Protein AF-A0A7C1A509-F1 (afdb_monomer)

Mean predicted aligned error: 6.2 Å

Foldseek 3Di:
DPDPPDDFLVNLLVVLLVVVLVVQVPDPPPDDDDDDDDQSSLLSLQCVLVVHDDDGDSCPDPDHGAAPPFDWDFDDDNTHTPDGNHPVVPDPVRSPDSYPPPPDD

Secondary structure (DSSP, 8-state):
---TTPPPHHHHHHHHHHHHHHHHHHSPTT--------SHHHHHHHHHHTT---SS-GGGSSSPPPPTT-EEEEETTTTEEEEEEE-TTS-TTTTT-SS------

Solvent-accessible surface area (backbone atoms only — not comparable to full-atom values): 6776 Å² total; per-residue (Å²): 129,89,62,91,90,68,85,50,55,63,54,53,40,50,56,49,52,50,53,51,50,51,52,45,71,76,45,63,90,93,64,89,83,88,83,90,80,60,56,62,57,59,50,41,49,46,33,50,28,68,72,51,78,63,81,67,54,72,79,74,44,105,57,79,82,48,36,65,88,35,45,68,42,69,47,70,82,75,56,36,63,75,45,70,56,44,37,86,88,49,58,77,84,56,62,77,38,69,57,72,67,82,77,79,125

Sequence (105 aa):
VPRPGGETWADVRHRVVDALADIAADSPDNSLVVVSAHGGPPLALASWACGLRPKGNLYQVPLMPPWNASITIIRAPNPHLIAFNDVGHLPLELQHSPHLGFLRS

pLDDT: mean 86.37, std 15.02, range [37.97, 96.94]

Structure (mmCIF, N/CA/C/O backbone):
data_AF-A0A7C1A509-F1
#
_entry.id   AF-A0A7C1A509-F1
#
loop_
_atom_site.group_PDB
_atom_site.id
_atom_site.type_symbol
_atom_site.label_atom_id
_atom_site.label_alt_id
_atom_site.label_comp_id
_atom_site.label_asym_id
_atom_site.label_entity_id
_atom_site.label_seq_id
_atom_site.pdbx_PDB_ins_code
_atom_site.Cartn_x
_atom_site.Cartn_y
_atom_site.Cartn_z
_atom_site.occupancy
_atom_site.B_iso_or_equiv
_atom_site.auth_seq_id
_atom_site.auth_comp_id
_atom_site.auth_asym_id
_atom_site.auth_atom_id
_atom_site.pdbx_PDB_model_num
ATOM 1 N N . VAL A 1 1 ? 16.502 -4.967 -20.776 1.00 47.88 1 VAL A N 1
ATOM 2 C CA . VAL A 1 1 ? 16.455 -6.424 -21.036 1.00 47.88 1 VAL A CA 1
ATOM 3 C C . VAL A 1 1 ? 15.263 -6.986 -20.276 1.00 47.88 1 VAL A C 1
ATOM 5 O O . VAL A 1 1 ? 15.201 -6.721 -19.077 1.00 47.88 1 VAL A O 1
ATOM 8 N N . PRO A 1 2 ? 14.305 -7.672 -20.920 1.00 48.56 2 PRO A N 1
ATOM 9 C CA . PRO A 1 2 ? 13.303 -8.450 -20.196 1.00 48.56 2 PRO A CA 1
ATOM 10 C C . PRO A 1 2 ? 14.050 -9.449 -19.308 1.00 48.56 2 PRO A C 1
ATOM 12 O O . PRO A 1 2 ? 14.902 -10.179 -19.808 1.00 48.56 2 PRO A O 1
ATOM 15 N N . ARG A 1 3 ? 13.818 -9.432 -17.994 1.00 55.66 3 ARG A N 1
ATOM 16 C CA . ARG A 1 3 ? 14.378 -10.445 -17.091 1.00 55.66 3 ARG A CA 1
ATOM 17 C C . ARG A 1 3 ? 13.384 -11.608 -17.067 1.00 55.66 3 ARG A C 1
ATOM 19 O O . ARG A 1 3 ? 12.314 -11.423 -16.485 1.00 55.66 3 ARG A O 1
ATOM 26 N N . PRO A 1 4 ? 13.657 -12.750 -17.724 1.00 58.06 4 PRO A N 1
ATOM 27 C CA . PRO A 1 4 ? 12.756 -13.892 -17.638 1.00 58.06 4 PRO A CA 1
ATOM 28 C C . PRO A 1 4 ? 12.636 -14.310 -16.163 1.00 58.06 4 PRO A C 1
ATOM 30 O O . PRO A 1 4 ? 13.650 -14.540 -15.508 1.00 58.06 4 PRO A O 1
ATOM 33 N N . GLY A 1 5 ? 11.407 -14.323 -15.634 1.00 77.75 5 GLY A N 1
ATOM 34 C CA . GLY A 1 5 ? 11.101 -14.698 -14.245 1.00 77.75 5 GLY A CA 1
ATOM 35 C C . GLY A 1 5 ? 10.819 -13.553 -13.258 1.00 77.75 5 GLY A C 1
ATOM 36 O O . GLY A 1 5 ? 10.635 -13.828 -12.078 1.00 77.75 5 GLY A O 1
ATOM 37 N N . GLY A 1 6 ? 10.788 -12.286 -13.691 1.00 85.75 6 GLY A N 1
ATOM 38 C CA . GLY A 1 6 ? 10.373 -11.164 -12.832 1.00 85.75 6 GLY A CA 1
ATOM 39 C C . GLY A 1 6 ? 8.856 -10.919 -12.821 1.00 85.75 6 GLY A C 1
ATOM 40 O O . GLY A 1 6 ? 8.188 -11.168 -13.819 1.00 85.75 6 GLY A O 1
ATOM 41 N N . GLU A 1 7 ? 8.331 -10.374 -11.720 1.00 89.38 7 GLU A N 1
ATOM 42 C CA . GLU A 1 7 ? 6.963 -9.831 -11.621 1.00 89.38 7 GLU A CA 1
ATOM 43 C C . GLU A 1 7 ? 6.960 -8.360 -12.074 1.00 89.38 7 GLU A C 1
ATOM 45 O O . GLU A 1 7 ? 7.893 -7.607 -11.765 1.00 89.38 7 GLU A O 1
ATOM 50 N N . THR A 1 8 ? 5.942 -7.924 -12.822 1.00 89.81 8 THR A N 1
ATOM 51 C CA . THR A 1 8 ? 5.831 -6.508 -13.199 1.00 89.81 8 THR A CA 1
ATOM 52 C C . THR A 1 8 ? 5.191 -5.690 -12.076 1.00 89.81 8 THR A C 1
ATOM 54 O O . THR A 1 8 ? 4.408 -6.196 -11.279 1.00 89.81 8 THR A O 1
ATOM 57 N N . TRP A 1 9 ? 5.452 -4.379 -12.030 1.00 90.25 9 TRP A N 1
ATOM 58 C CA . TRP A 1 9 ? 4.764 -3.493 -11.079 1.00 90.25 9 TRP A CA 1
ATOM 59 C C . TRP A 1 9 ? 3.247 -3.432 -11.291 1.00 90.25 9 TRP A C 1
ATOM 61 O O . TRP A 1 9 ? 2.512 -3.166 -10.341 1.00 90.25 9 TRP A O 1
ATOM 71 N N . ALA A 1 10 ? 2.779 -3.672 -12.518 1.00 90.50 10 ALA A N 1
ATOM 72 C CA . ALA A 1 10 ? 1.355 -3.773 -12.805 1.00 90.50 10 ALA A CA 1
ATOM 73 C C . ALA A 1 10 ? 0.749 -5.013 -12.130 1.00 90.50 10 ALA A C 1
ATOM 75 O O . ALA A 1 10 ? -0.292 -4.888 -11.486 1.00 90.50 10 ALA A O 1
ATOM 76 N N . ASP A 1 11 ? 1.437 -6.156 -12.202 1.00 92.19 11 ASP A N 1
ATOM 77 C CA . ASP A 1 11 ? 1.006 -7.406 -11.561 1.00 92.19 11 ASP A CA 1
ATOM 78 C C . ASP A 1 11 ? 1.030 -7.284 -10.032 1.00 92.19 11 ASP A C 1
ATOM 80 O O . ASP A 1 11 ? 0.039 -7.609 -9.379 1.00 92.19 11 ASP A O 1
ATOM 84 N N . VAL A 1 12 ? 2.096 -6.700 -9.460 1.00 92.12 12 VAL A N 1
ATOM 85 C CA . VAL A 1 12 ? 2.166 -6.398 -8.017 1.00 92.12 12 VAL A CA 1
ATOM 86 C C . VAL A 1 12 ? 0.983 -5.529 -7.593 1.00 92.12 12 VAL A C 1
ATOM 88 O O . VAL A 1 12 ? 0.326 -5.819 -6.596 1.00 92.12 12 VAL A O 1
ATOM 91 N N . ARG A 1 13 ? 0.696 -4.451 -8.336 1.00 92.94 13 ARG A N 1
ATOM 92 C CA . ARG A 1 13 ? -0.413 -3.543 -8.014 1.00 92.94 13 ARG A CA 1
ATOM 93 C C . ARG A 1 13 ? -1.753 -4.267 -8.048 1.00 92.94 13 ARG A C 1
ATOM 95 O O . ARG A 1 13 ? -2.556 -4.040 -7.152 1.00 92.94 13 ARG A O 1
ATOM 102 N N . HIS A 1 14 ? -1.985 -5.100 -9.058 1.00 93.38 14 HIS A N 1
ATOM 103 C CA . HIS A 1 14 ? -3.211 -5.883 -9.181 1.00 93.38 14 HIS A CA 1
ATOM 104 C C . HIS A 1 14 ? -3.369 -6.816 -7.975 1.00 93.38 14 HIS A C 1
ATOM 106 O O . HIS A 1 14 ? -4.302 -6.655 -7.195 1.00 93.38 14 HIS A O 1
ATOM 112 N N . ARG A 1 15 ? -2.377 -7.680 -7.737 1.00 95.31 15 ARG A N 1
ATOM 113 C CA . ARG A 1 15 ? -2.400 -8.682 -6.665 1.00 95.31 15 ARG A CA 1
ATOM 114 C C . ARG A 1 15 ? -2.569 -8.078 -5.272 1.00 95.31 15 ARG A C 1
ATOM 116 O O . ARG A 1 15 ? -3.234 -8.661 -4.424 1.00 95.31 15 ARG A O 1
ATOM 123 N N . VAL A 1 16 ? -1.942 -6.933 -5.008 1.00 95.12 16 VAL A N 1
ATOM 124 C CA . VAL A 1 16 ? -2.014 -6.288 -3.690 1.00 95.12 16 VAL A CA 1
ATOM 125 C C . VAL A 1 16 ? -3.356 -5.574 -3.481 1.00 95.12 16 VAL A C 1
ATOM 127 O O . VAL A 1 16 ? -3.867 -5.580 -2.364 1.00 95.12 16 VAL A O 1
ATOM 130 N N . VAL A 1 17 ? -3.939 -4.974 -4.526 1.00 93.69 17 VAL A N 1
ATOM 131 C CA . VAL A 1 17 ? -5.280 -4.368 -4.438 1.00 93.69 17 VAL A CA 1
ATOM 132 C C . V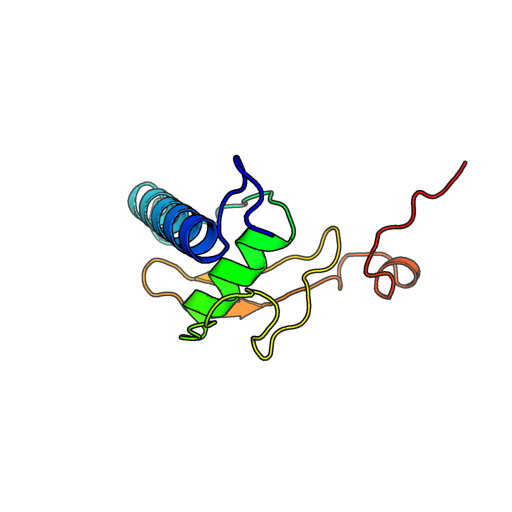AL A 1 17 ? -6.345 -5.441 -4.222 1.00 93.69 17 VAL A C 1
ATOM 134 O O . VAL A 1 17 ? -7.202 -5.252 -3.361 1.00 93.69 17 VAL A O 1
ATOM 137 N N . ASP A 1 18 ? -6.251 -6.571 -4.925 1.00 95.19 18 ASP A N 1
ATOM 138 C CA . ASP A 1 18 ? -7.165 -7.703 -4.737 1.00 95.19 18 ASP A CA 1
ATOM 139 C C . ASP A 1 18 ? -7.064 -8.258 -3.314 1.00 95.19 18 ASP A C 1
ATOM 141 O O . ASP A 1 18 ? -8.068 -8.353 -2.616 1.00 95.19 18 ASP A O 1
ATOM 145 N N . ALA A 1 19 ? -5.842 -8.495 -2.823 1.00 95.19 19 ALA A N 1
ATOM 146 C CA . ALA A 1 19 ? -5.632 -8.958 -1.454 1.00 95.19 19 ALA A CA 1
ATOM 147 C C . ALA A 1 19 ? -6.215 -7.997 -0.400 1.00 95.19 19 ALA A C 1
ATOM 149 O O . ALA A 1 19 ? -6.732 -8.441 0.622 1.00 95.19 19 ALA A O 1
ATOM 150 N N . LEU A 1 20 ? -6.151 -6.678 -0.623 1.00 93.69 20 LEU A N 1
ATOM 151 C CA . LEU A 1 20 ? -6.783 -5.710 0.277 1.00 93.69 20 LEU A CA 1
ATOM 152 C C . LEU A 1 20 ? -8.316 -5.768 0.201 1.00 93.69 20 LEU A C 1
ATOM 154 O O . LEU A 1 20 ? -8.971 -5.595 1.229 1.00 93.69 20 LEU A O 1
ATOM 158 N N . ALA A 1 21 ? -8.885 -5.989 -0.986 1.00 92.62 21 ALA A N 1
ATOM 159 C CA . ALA A 1 21 ? -10.325 -6.156 -1.157 1.00 92.62 21 ALA A CA 1
ATOM 160 C C . ALA A 1 21 ? -10.833 -7.409 -0.427 1.00 92.62 21 ALA A C 1
ATOM 162 O O . ALA A 1 21 ? -11.829 -7.314 0.288 1.00 92.62 21 ALA A O 1
ATOM 163 N N . ASP A 1 22 ? -10.104 -8.523 -0.524 1.00 95.44 22 ASP A N 1
ATOM 164 C CA . ASP A 1 22 ? -10.405 -9.763 0.200 1.00 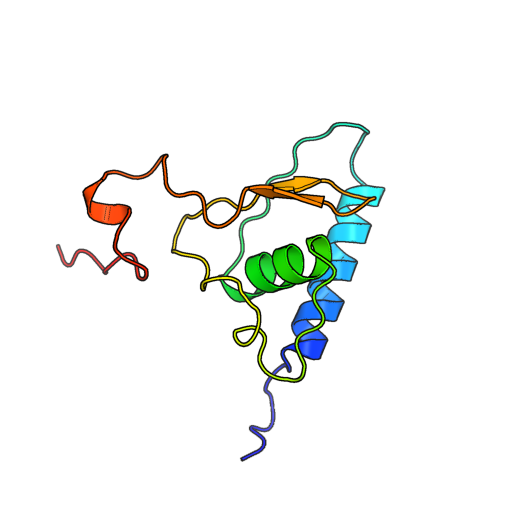95.44 22 ASP A CA 1
ATOM 165 C C . ASP A 1 22 ? -10.340 -9.544 1.720 1.00 95.44 22 ASP A C 1
ATOM 167 O O . ASP A 1 22 ? -11.298 -9.828 2.436 1.00 95.44 22 ASP A O 1
ATOM 171 N N . ILE A 1 23 ? -9.260 -8.924 2.218 1.00 94.56 23 ILE A N 1
ATOM 172 C CA . ILE A 1 23 ? -9.121 -8.577 3.644 1.00 94.56 23 ILE A CA 1
ATOM 173 C C . ILE A 1 23 ? -10.289 -7.706 4.117 1.00 94.56 23 ILE A C 1
ATOM 175 O O . ILE A 1 23 ? -10.810 -7.918 5.211 1.00 94.56 23 ILE A O 1
ATOM 179 N N . ALA A 1 24 ? -10.694 -6.712 3.324 1.00 92.81 24 ALA A N 1
ATOM 180 C CA . ALA A 1 24 ? -11.800 -5.829 3.677 1.00 92.81 24 ALA A CA 1
ATOM 181 C C . ALA A 1 24 ? -13.156 -6.553 3.680 1.00 92.81 24 ALA A C 1
ATOM 183 O O . ALA A 1 24 ? -14.009 -6.199 4.488 1.00 92.81 24 ALA A O 1
ATOM 184 N N . ALA A 1 25 ? -13.352 -7.542 2.804 1.00 93.62 25 ALA A N 1
ATOM 185 C CA . ALA A 1 25 ? -14.572 -8.345 2.749 1.00 93.62 25 ALA A CA 1
ATOM 186 C C . ALA A 1 25 ? -14.681 -9.335 3.923 1.00 93.62 25 ALA A C 1
ATOM 188 O O . ALA A 1 25 ? -15.778 -9.547 4.438 1.00 93.62 25 ALA A O 1
ATOM 189 N N . ASP A 1 26 ? -13.553 -9.893 4.367 1.00 95.88 26 ASP A N 1
ATOM 190 C CA . ASP A 1 26 ? -13.502 -10.882 5.453 1.00 95.88 26 ASP A CA 1
ATOM 191 C C . ASP A 1 26 ? -13.447 -10.251 6.857 1.00 95.88 26 ASP A C 1
ATOM 193 O O . ASP A 1 26 ? -13.641 -10.931 7.869 1.00 95.88 26 ASP A O 1
ATOM 197 N N . SER A 1 27 ? -13.167 -8.949 6.945 1.00 95.12 27 SER A N 1
ATOM 198 C CA . SER A 1 27 ? -13.034 -8.239 8.219 1.00 95.12 27 SER A CA 1
ATOM 199 C C . SER A 1 27 ? -14.375 -7.682 8.710 1.00 95.12 27 SER A C 1
ATOM 201 O O . SER A 1 27 ? -15.100 -7.069 7.929 1.00 95.12 27 SER A O 1
ATOM 203 N N . PRO A 1 28 ? -14.694 -7.782 10.017 1.00 94.38 28 PRO A N 1
ATOM 204 C CA . PRO A 1 28 ? -15.843 -7.085 10.590 1.00 94.38 28 PRO A CA 1
ATOM 205 C C . PRO A 1 28 ? -15.761 -5.565 10.394 1.00 94.38 28 PRO A C 1
ATOM 207 O O . PRO A 1 28 ? -14.667 -4.988 10.388 1.00 94.38 28 PRO A O 1
ATOM 210 N N . ASP A 1 29 ? -16.914 -4.902 10.332 1.00 90.75 29 ASP A N 1
ATOM 211 C CA . ASP A 1 29 ? -16.994 -3.444 10.225 1.00 90.75 29 ASP A CA 1
ATOM 212 C C . ASP A 1 29 ? -16.151 -2.733 11.298 1.00 90.75 29 ASP A C 1
ATOM 214 O O . ASP A 1 29 ? -16.184 -3.075 12.480 1.00 90.75 29 ASP A O 1
ATOM 218 N N . ASN A 1 30 ? -15.424 -1.690 10.885 1.00 88.31 30 ASN A N 1
ATOM 219 C CA . ASN A 1 30 ? -14.532 -0.885 11.735 1.00 88.31 30 ASN A CA 1
ATOM 220 C C . ASN A 1 30 ? -13.361 -1.650 12.380 1.00 88.31 30 ASN A C 1
ATOM 222 O O . ASN A 1 30 ? -12.761 -1.160 13.340 1.00 88.31 30 ASN A O 1
ATOM 226 N N . SER A 1 31 ? -12.996 -2.816 11.846 1.00 94.75 31 SER A N 1
ATOM 227 C CA . SER A 1 31 ? -11.805 -3.538 12.295 1.00 94.75 31 SER A CA 1
ATOM 228 C C . SER A 1 31 ? -10.513 -2.806 11.931 1.00 94.75 31 SER A C 1
ATOM 230 O O . SER A 1 31 ? -10.383 -2.213 10.859 1.00 94.75 31 SER A O 1
ATOM 232 N N . LEU A 1 32 ? -9.521 -2.904 12.818 1.00 95.94 32 LEU A N 1
ATOM 233 C CA . LEU A 1 32 ? -8.141 -2.526 12.536 1.00 95.94 32 LEU A CA 1
ATOM 234 C C . LEU A 1 32 ? -7.361 -3.775 12.119 1.00 95.94 32 LEU A C 1
ATOM 236 O O . LEU A 1 32 ? -7.149 -4.672 12.934 1.00 95.94 32 LEU A O 1
ATOM 240 N N . VAL A 1 33 ? -6.906 -3.813 10.867 1.00 96.19 33 VAL A N 1
ATOM 241 C CA . VAL A 1 33 ? -6.073 -4.901 10.338 1.00 96.19 33 VAL A CA 1
ATOM 242 C C . VAL A 1 33 ? -4.650 -4.399 10.139 1.00 96.19 33 VAL A C 1
ATOM 244 O O . VAL A 1 33 ? -4.428 -3.359 9.518 1.00 96.19 33 VAL A O 1
ATOM 247 N N . VAL A 1 34 ? -3.677 -5.147 10.657 1.00 96.31 34 VAL A N 1
ATOM 248 C CA . VAL A 1 34 ? -2.251 -4.851 10.490 1.00 96.31 34 VAL A CA 1
ATOM 249 C C . VAL A 1 34 ? -1.662 -5.808 9.464 1.00 96.31 34 VAL A C 1
ATOM 251 O O . VAL A 1 34 ? -1.719 -7.023 9.635 1.00 96.31 34 VAL A O 1
ATOM 254 N N . VAL A 1 35 ? -1.058 -5.251 8.414 1.00 95.31 35 VAL A N 1
ATOM 255 C CA . VAL A 1 35 ? -0.360 -6.009 7.371 1.00 95.31 35 VAL A CA 1
ATOM 256 C C . VAL A 1 35 ? 1.114 -5.622 7.390 1.00 95.31 35 VAL A C 1
ATOM 258 O O . VAL A 1 35 ? 1.456 -4.453 7.223 1.00 95.31 35 VAL A O 1
ATOM 261 N N . SER A 1 36 ? 1.991 -6.608 7.572 1.00 95.69 36 SER A N 1
ATOM 262 C CA . SER A 1 36 ? 3.437 -6.429 7.422 1.00 95.69 36 SER A CA 1
ATOM 263 C C . SER A 1 36 ? 3.849 -6.775 5.993 1.00 95.69 36 SER A C 1
ATOM 265 O O . SER A 1 36 ? 3.511 -7.845 5.488 1.00 95.69 36 SER A O 1
ATOM 267 N N . ALA A 1 37 ? 4.551 -5.860 5.323 1.00 93.81 37 ALA A N 1
ATOM 268 C CA . ALA A 1 37 ? 4.914 -5.983 3.915 1.00 93.81 37 ALA A CA 1
ATOM 269 C C . ALA A 1 37 ? 6.277 -5.333 3.610 1.00 93.81 37 ALA A C 1
ATOM 271 O O . ALA A 1 37 ? 6.920 -4.736 4.469 1.00 93.81 37 ALA A O 1
ATOM 272 N N . HIS A 1 38 ? 6.716 -5.445 2.356 1.00 92.06 38 HIS A N 1
ATOM 273 C CA . HIS A 1 38 ? 7.901 -4.755 1.827 1.00 92.06 38 HIS A CA 1
ATOM 274 C C . HIS A 1 38 ? 7.535 -3.393 1.227 1.00 92.06 38 HIS A C 1
ATOM 276 O O . HIS A 1 38 ? 6.363 -3.096 1.092 1.00 92.06 38 HIS A O 1
ATOM 282 N N . GLY A 1 39 ? 8.500 -2.574 0.793 1.00 89.25 39 GLY A N 1
ATOM 283 C CA . GLY A 1 39 ? 8.213 -1.213 0.300 1.00 89.25 39 GLY A CA 1
ATOM 284 C C . GLY A 1 39 ? 7.320 -1.115 -0.952 1.00 89.25 39 GLY A C 1
ATOM 285 O O . GLY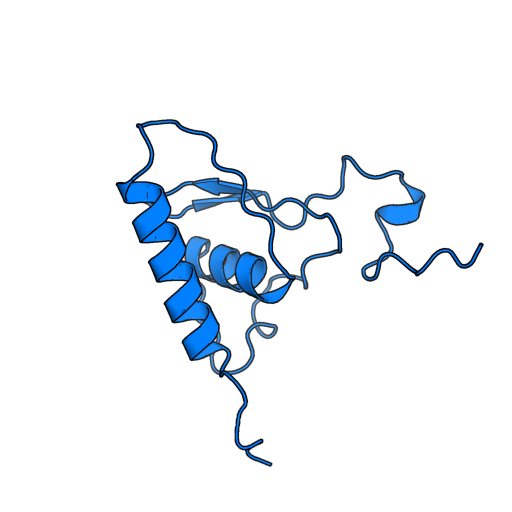 A 1 39 ? 6.695 -0.084 -1.175 1.00 89.25 39 GLY A O 1
ATOM 286 N N . GLY A 1 40 ? 7.223 -2.170 -1.769 1.00 92.19 40 GLY A N 1
ATOM 287 C CA . GLY A 1 40 ? 6.383 -2.180 -2.976 1.00 92.19 40 GLY A CA 1
ATOM 288 C C . GLY A 1 40 ? 4.875 -2.137 -2.677 1.00 92.19 40 GLY A C 1
ATOM 289 O O . GLY A 1 40 ? 4.206 -1.201 -3.114 1.00 92.19 40 GLY A O 1
ATOM 290 N N . PRO A 1 41 ? 4.324 -3.114 -1.929 1.00 94.81 41 PRO A N 1
ATOM 291 C CA . PRO A 1 41 ? 2.891 -3.169 -1.631 1.00 94.81 41 PRO A CA 1
ATOM 292 C C . PRO A 1 41 ? 2.283 -1.896 -0.999 1.00 94.81 41 PRO A C 1
ATOM 294 O O . PRO A 1 41 ? 1.294 -1.409 -1.546 1.00 94.81 41 PRO A O 1
ATOM 297 N N . PRO A 1 42 ? 2.852 -1.272 0.054 1.00 94.62 42 PRO A N 1
ATOM 298 C CA . PRO A 1 42 ? 2.329 -0.033 0.629 1.00 94.62 42 PRO A CA 1
ATOM 299 C C . PRO A 1 42 ? 2.335 1.128 -0.366 1.00 94.62 42 PRO A C 1
ATOM 301 O O . PRO A 1 42 ? 1.376 1.892 -0.410 1.00 94.62 42 PRO A O 1
ATOM 304 N N . LEU A 1 43 ? 3.365 1.242 -1.214 1.00 94.81 43 LEU A N 1
ATOM 305 C CA . LEU A 1 43 ? 3.406 2.264 -2.262 1.00 94.81 43 LEU A CA 1
ATOM 306 C C . LEU A 1 43 ? 2.329 2.027 -3.332 1.00 94.81 43 LEU A C 1
ATOM 308 O O . LEU A 1 43 ? 1.704 2.980 -3.804 1.00 94.81 43 LEU A O 1
ATOM 312 N N . ALA A 1 44 ? 2.084 0.766 -3.701 1.00 94.69 44 ALA A N 1
ATOM 313 C CA . ALA A 1 44 ? 1.041 0.394 -4.654 1.00 94.69 44 ALA A CA 1
ATOM 314 C C . ALA A 1 44 ? -0.357 0.710 -4.110 1.00 94.69 44 ALA A C 1
ATOM 316 O O . ALA A 1 44 ? -1.165 1.319 -4.818 1.00 94.69 44 ALA A O 1
ATOM 317 N N . LEU A 1 45 ? -0.611 0.364 -2.847 1.00 95.12 45 LEU A N 1
ATOM 318 C CA . LEU A 1 45 ? -1.874 0.642 -2.170 1.00 95.12 45 LEU A CA 1
ATOM 319 C C . LEU A 1 45 ? -2.089 2.135 -1.937 1.00 95.12 45 LEU A C 1
ATOM 321 O O . LEU A 1 45 ? -3.175 2.629 -2.217 1.00 95.12 45 LEU A O 1
ATOM 325 N N . ALA A 1 46 ? -1.066 2.873 -1.501 1.00 95.62 46 ALA A N 1
ATOM 326 C CA . ALA A 1 46 ? -1.159 4.322 -1.336 1.00 95.62 46 ALA A CA 1
ATOM 327 C C . ALA A 1 46 ? -1.428 5.020 -2.677 1.00 95.62 46 ALA A C 1
ATOM 329 O O . ALA A 1 46 ? -2.294 5.888 -2.764 1.00 95.62 46 ALA A O 1
ATOM 330 N N . SER A 1 47 ? -0.756 4.587 -3.750 1.00 94.44 47 SER A N 1
ATOM 331 C CA . SER A 1 47 ? -1.025 5.087 -5.103 1.00 94.44 47 SER A CA 1
ATOM 332 C C . SER A 1 47 ? -2.471 4.826 -5.520 1.00 94.44 47 SER A C 1
ATOM 334 O O . SER A 1 47 ? -3.137 5.726 -6.025 1.00 94.44 47 SER A O 1
ATOM 336 N N . TRP A 1 48 ? -2.970 3.609 -5.295 1.00 93.38 48 TRP A N 1
ATOM 337 C CA . TRP A 1 48 ? -4.352 3.242 -5.597 1.00 93.38 48 TRP A CA 1
ATOM 338 C C . TRP A 1 48 ? -5.366 4.045 -4.770 1.00 93.38 48 TRP A C 1
ATOM 340 O O . TRP A 1 48 ? -6.301 4.593 -5.352 1.00 93.38 48 TRP A O 1
ATOM 350 N N . ALA A 1 49 ? -5.136 4.201 -3.465 1.00 95.00 49 ALA A N 1
ATOM 351 C CA . ALA A 1 49 ? -5.992 4.970 -2.563 1.00 95.00 49 ALA A CA 1
ATOM 352 C C . ALA A 1 49 ? -6.018 6.474 -2.882 1.00 95.00 49 ALA A C 1
ATOM 354 O O . ALA A 1 49 ? -7.015 7.139 -2.621 1.00 95.00 49 ALA A O 1
ATOM 355 N N . CYS A 1 50 ? -4.963 7.009 -3.501 1.00 94.25 50 CYS A N 1
ATOM 356 C CA . CYS A 1 50 ? -4.930 8.376 -4.032 1.00 94.25 50 CYS A CA 1
ATOM 357 C C . CYS A 1 50 ? -5.477 8.502 -5.468 1.00 94.25 50 CYS A C 1
ATOM 359 O O . CYS A 1 50 ? -5.379 9.571 -6.069 1.00 94.25 50 CYS A O 1
ATOM 361 N N . GLY A 1 51 ? -5.989 7.424 -6.072 1.00 92.25 51 GLY A N 1
ATOM 362 C CA . GLY A 1 51 ? -6.459 7.428 -7.462 1.00 92.25 51 GLY A CA 1
ATOM 363 C C . GLY A 1 51 ? -5.344 7.539 -8.513 1.00 92.25 51 GLY A C 1
ATOM 364 O O . GLY A 1 51 ? -5.619 7.775 -9.692 1.00 92.25 51 GLY A O 1
ATOM 365 N N . LEU A 1 52 ? -4.083 7.343 -8.121 1.00 92.19 52 LEU A N 1
ATOM 366 C CA . LEU A 1 52 ? -2.923 7.419 -9.005 1.00 92.19 52 LEU A CA 1
ATOM 367 C C . LEU A 1 52 ? -2.793 6.144 -9.850 1.00 92.19 52 LEU A C 1
ATOM 369 O O . LEU A 1 52 ? -3.063 5.018 -9.416 1.00 92.19 52 LEU A O 1
ATOM 373 N N . ARG A 1 53 ? -2.354 6.326 -11.099 1.00 86.06 53 ARG A N 1
ATOM 374 C CA . ARG A 1 53 ? -2.187 5.251 -12.087 1.00 86.06 53 ARG A CA 1
ATOM 375 C C . ARG A 1 53 ? -0.783 5.310 -12.699 1.00 86.06 53 ARG A C 1
ATOM 377 O O . ARG A 1 53 ? -0.641 5.819 -13.813 1.00 86.06 53 ARG A O 1
ATOM 384 N N . PRO A 1 54 ? 0.257 4.846 -11.978 1.00 84.31 54 PRO A N 1
ATOM 385 C CA . PRO A 1 54 ? 1.611 4.804 -12.521 1.00 84.31 54 PRO A CA 1
ATOM 386 C C . PRO A 1 54 ? 1.648 4.012 -13.828 1.00 84.31 54 PRO A C 1
ATOM 388 O O . PRO A 1 54 ? 1.080 2.923 -13.924 1.00 84.31 54 PRO A O 1
ATOM 391 N N . LYS A 1 55 ? 2.330 4.556 -14.838 1.00 82.38 55 LYS A N 1
ATOM 392 C CA . LYS A 1 55 ? 2.591 3.866 -16.105 1.00 82.38 55 LYS A CA 1
ATOM 393 C C . LYS A 1 55 ? 3.990 3.261 -16.032 1.00 82.38 55 LYS A C 1
ATOM 395 O O . LYS A 1 55 ? 4.976 3.979 -16.132 1.00 82.38 55 LYS A O 1
ATOM 400 N N . GLY A 1 56 ? 4.079 1.947 -15.844 1.00 84.38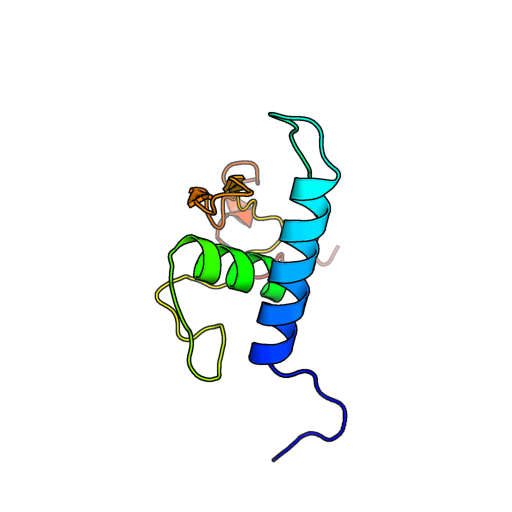 56 GLY A N 1
ATOM 401 C CA . GLY A 1 56 ? 5.361 1.254 -15.730 1.00 84.38 56 GLY A CA 1
ATOM 402 C C . GLY A 1 56 ? 5.889 1.233 -14.297 1.00 84.38 56 GLY A C 1
ATOM 403 O O . GLY A 1 56 ? 5.459 0.399 -13.507 1.00 84.38 56 GLY A O 1
ATOM 404 N N . ASN A 1 57 ? 6.855 2.091 -13.965 1.00 86.00 57 ASN A N 1
ATOM 405 C CA . ASN A 1 57 ? 7.534 2.026 -12.671 1.00 86.00 57 ASN A CA 1
ATOM 406 C C . ASN A 1 57 ? 6.656 2.599 -11.543 1.00 86.00 57 ASN A C 1
ATOM 408 O O . ASN A 1 57 ? 6.240 3.755 -11.602 1.00 86.00 57 ASN A O 1
ATOM 412 N N . LEU A 1 58 ? 6.425 1.809 -10.489 1.00 86.06 58 LEU A N 1
ATOM 413 C CA . LEU A 1 58 ? 5.628 2.214 -9.330 1.00 86.06 58 LEU A CA 1
ATOM 414 C C . LEU A 1 58 ? 6.198 3.451 -8.611 1.00 86.06 58 LEU A C 1
ATOM 416 O O . LEU A 1 58 ? 5.439 4.220 -8.037 1.00 86.06 58 LEU A O 1
ATOM 420 N N . TYR A 1 59 ? 7.507 3.696 -8.705 1.00 85.50 59 TYR A N 1
ATOM 421 C CA . TYR A 1 59 ? 8.178 4.845 -8.082 1.00 85.50 59 TYR A CA 1
ATOM 422 C C . TYR A 1 59 ? 8.085 6.157 -8.884 1.00 85.50 59 TYR A C 1
ATOM 424 O O . TYR A 1 59 ? 8.711 7.144 -8.514 1.00 85.50 59 TYR A O 1
ATOM 432 N N . GLN A 1 60 ? 7.337 6.189 -9.992 1.00 86.94 60 GLN A N 1
ATOM 433 C CA . GLN A 1 60 ? 7.144 7.399 -10.812 1.00 86.94 60 GLN A CA 1
ATOM 434 C C . GLN A 1 60 ? 5.881 8.198 -10.441 1.00 86.94 60 GLN A C 1
ATOM 436 O O . GLN A 1 60 ? 5.440 9.060 -11.199 1.00 86.94 60 GLN A O 1
ATOM 441 N N . VAL A 1 61 ? 5.277 7.908 -9.290 1.00 86.19 61 VAL A N 1
ATOM 442 C CA . VAL A 1 61 ? 4.162 8.677 -8.717 1.00 86.19 61 VAL A CA 1
ATOM 443 C C . VAL A 1 61 ? 4.680 9.807 -7.813 1.00 86.19 61 VAL A C 1
ATOM 445 O O . VAL A 1 61 ? 5.812 9.723 -7.340 1.00 86.19 61 VAL A O 1
ATOM 448 N N . PRO A 1 62 ? 3.872 10.840 -7.503 1.00 90.19 62 PRO A N 1
ATOM 449 C CA . PRO A 1 62 ? 4.217 11.881 -6.526 1.00 90.19 62 PRO A CA 1
ATOM 450 C C . PRO A 1 62 ? 4.166 11.382 -5.063 1.00 90.19 62 PRO A C 1
ATOM 452 O O . PRO A 1 62 ? 3.635 12.059 -4.189 1.00 90.19 62 PRO A O 1
ATOM 455 N N . LEU A 1 63 ? 4.697 10.188 -4.789 1.00 89.62 63 LEU A N 1
ATOM 456 C CA . LEU A 1 63 ? 4.862 9.618 -3.452 1.00 89.62 63 LEU A CA 1
ATOM 457 C C . LEU A 1 63 ? 6.320 9.192 -3.281 1.00 89.62 63 LEU A C 1
ATOM 459 O O . LEU A 1 63 ? 6.917 8.606 -4.184 1.00 89.62 63 LEU A O 1
ATOM 463 N N . MET A 1 64 ? 6.893 9.473 -2.113 1.00 88.75 64 MET A N 1
ATOM 464 C CA . MET A 1 64 ? 8.236 9.001 -1.781 1.00 88.75 64 MET A CA 1
ATOM 465 C C . MET A 1 64 ? 8.264 7.477 -1.582 1.00 88.75 64 MET A C 1
ATOM 467 O O . MET A 1 64 ? 7.250 6.895 -1.195 1.00 88.75 64 MET A O 1
ATOM 471 N N . PRO A 1 65 ? 9.410 6.812 -1.808 1.00 89.12 65 PRO A N 1
ATOM 472 C CA . PRO A 1 65 ? 9.574 5.416 -1.421 1.00 89.12 65 PRO A CA 1
ATOM 473 C C . PRO A 1 65 ? 9.281 5.223 0.078 1.00 89.12 65 PRO A C 1
ATOM 475 O O . PRO A 1 65 ? 9.799 6.006 0.878 1.00 89.12 65 PRO A O 1
ATOM 478 N N . PRO A 1 66 ? 8.509 4.191 0.473 1.00 91.19 66 PRO A N 1
ATOM 479 C CA . PRO A 1 66 ? 8.304 3.883 1.883 1.00 91.19 66 PRO A CA 1
ATOM 480 C C . PRO A 1 66 ? 9.628 3.567 2.581 1.00 91.19 66 PRO A C 1
ATOM 482 O O . PRO A 1 66 ? 10.456 2.817 2.059 1.00 91.19 66 PRO A O 1
ATOM 485 N N . TRP A 1 67 ? 9.813 4.137 3.763 1.00 91.56 67 TRP A N 1
ATOM 486 C CA . TRP A 1 67 ? 10.936 3.893 4.652 1.00 91.56 67 TRP A CA 1
ATOM 487 C C . TRP A 1 67 ? 10.734 2.596 5.424 1.00 91.56 67 TRP A C 1
ATOM 489 O O . TRP A 1 67 ? 9.608 2.119 5.617 1.00 91.56 67 TRP A O 1
ATOM 499 N N . ASN A 1 68 ? 11.841 2.014 5.877 1.00 90.75 68 ASN A N 1
ATOM 500 C CA . ASN A 1 68 ? 11.778 0.809 6.689 1.00 90.75 68 ASN A CA 1
ATOM 501 C C . ASN A 1 68 ? 11.040 1.087 8.003 1.00 90.75 68 ASN A C 1
ATOM 503 O O . ASN A 1 68 ? 11.237 2.128 8.623 1.00 90.75 68 ASN A O 1
ATOM 507 N N . ALA A 1 69 ? 10.208 0.128 8.412 1.00 93.06 69 ALA A N 1
ATOM 508 C CA . ALA A 1 69 ? 9.330 0.231 9.576 1.00 93.06 69 ALA A CA 1
ATOM 509 C C . ALA A 1 69 ? 8.361 1.428 9.551 1.00 93.06 69 ALA A C 1
ATOM 511 O O . ALA A 1 69 ? 7.776 1.752 10.574 1.00 93.06 69 ALA A O 1
ATOM 512 N N . SER A 1 70 ? 8.147 2.069 8.399 1.00 95.12 70 SER A N 1
ATOM 513 C CA . SER A 1 70 ? 7.115 3.096 8.275 1.00 95.12 70 SER A CA 1
ATOM 514 C C . SER A 1 70 ? 5.709 2.498 8.286 1.00 95.12 70 SER A C 1
ATOM 516 O O . SER A 1 70 ? 5.481 1.364 7.855 1.00 95.12 70 SER A O 1
ATOM 518 N N . ILE A 1 71 ? 4.748 3.290 8.755 1.00 96.81 71 ILE A N 1
ATOM 519 C CA . ILE A 1 71 ? 3.335 2.932 8.808 1.00 96.81 71 ILE A CA 1
ATOM 520 C C . ILE A 1 71 ? 2.593 3.684 7.700 1.00 96.81 71 ILE A C 1
ATOM 522 O O . ILE A 1 71 ? 2.752 4.887 7.503 1.00 96.81 71 ILE A O 1
ATOM 526 N N . THR A 1 72 ? 1.763 2.960 6.955 1.00 96.88 72 THR A N 1
ATOM 527 C CA . THR A 1 72 ? 0.820 3.528 5.986 1.00 96.88 72 THR A CA 1
ATOM 528 C C . THR A 1 72 ? -0.580 3.096 6.388 1.00 96.88 72 THR A C 1
ATOM 530 O O . THR A 1 72 ? -0.818 1.911 6.609 1.00 96.88 72 THR A O 1
ATOM 533 N N . ILE A 1 73 ? -1.500 4.053 6.496 1.00 96.94 73 ILE A N 1
ATOM 534 C CA . ILE A 1 73 ? -2.875 3.820 6.942 1.00 96.94 73 ILE A CA 1
ATOM 535 C C . ILE A 1 73 ? -3.812 4.102 5.775 1.00 96.94 73 ILE A C 1
ATOM 537 O O . ILE A 1 73 ? -3.842 5.213 5.241 1.00 96.94 73 ILE A O 1
ATOM 541 N N . ILE A 1 74 ? -4.594 3.094 5.398 1.00 95.62 74 ILE A N 1
ATOM 542 C CA . ILE A 1 74 ? -5.582 3.164 4.323 1.00 95.62 74 ILE A CA 1
ATOM 543 C C . ILE A 1 74 ? -6.919 2.699 4.884 1.00 95.62 74 ILE A C 1
ATOM 545 O O . ILE A 1 74 ? -6.998 1.659 5.535 1.00 95.62 74 ILE A O 1
ATOM 549 N N . ARG A 1 75 ? -7.976 3.468 4.626 1.00 94.62 75 ARG A N 1
ATOM 550 C CA . ARG A 1 75 ? -9.352 3.017 4.857 1.00 94.62 75 ARG A CA 1
ATOM 551 C C . ARG A 1 75 ? -9.803 2.182 3.661 1.00 94.62 75 ARG A C 1
ATOM 553 O O . ARG A 1 75 ? -9.563 2.594 2.536 1.00 94.62 75 ARG A O 1
ATOM 560 N N . ALA A 1 76 ? -10.472 1.062 3.909 1.00 89.56 76 ALA A N 1
ATOM 561 C CA . ALA A 1 76 ? -11.105 0.186 2.919 1.00 89.56 76 ALA A CA 1
ATOM 562 C C . ALA A 1 76 ? -12.537 -0.160 3.404 1.00 89.56 76 ALA A C 1
ATOM 564 O O . ALA A 1 76 ? -12.801 0.013 4.597 1.00 89.56 76 ALA A O 1
ATOM 565 N N . PRO A 1 77 ? -13.483 -0.579 2.532 1.00 84.31 77 PRO A N 1
ATOM 566 C CA . PRO A 1 77 ? -13.325 -0.888 1.105 1.00 84.31 77 PRO A CA 1
ATOM 567 C C . PRO A 1 77 ? -13.351 0.329 0.168 1.00 84.31 77 PRO A C 1
ATOM 569 O O . PRO A 1 77 ? -12.867 0.216 -0.950 1.00 84.31 77 PRO A O 1
ATOM 572 N N . ASN A 1 78 ? -13.865 1.492 0.591 1.00 87.62 78 ASN A N 1
ATOM 573 C CA . ASN A 1 78 ? -13.725 2.733 -0.183 1.00 87.62 78 ASN A CA 1
ATOM 574 C C . ASN A 1 78 ? -12.336 3.336 0.084 1.00 87.62 78 ASN A C 1
ATOM 576 O O . ASN A 1 78 ? -12.125 3.867 1.182 1.00 87.62 78 ASN A O 1
ATOM 580 N N . PRO A 1 79 ? -11.386 3.223 -0.858 1.00 88.50 79 PRO A N 1
ATOM 581 C CA . PRO A 1 79 ? -9.996 3.441 -0.543 1.00 88.50 79 PRO A CA 1
ATOM 582 C C . PRO A 1 79 ? -9.669 4.904 -0.344 1.00 88.50 79 PRO A C 1
ATOM 584 O O . PRO A 1 79 ? -9.874 5.733 -1.227 1.00 88.50 79 PRO A O 1
ATOM 587 N N . HIS A 1 80 ? -9.128 5.208 0.827 1.00 93.50 80 HIS A N 1
ATOM 588 C CA . HIS A 1 80 ? -8.688 6.550 1.165 1.00 93.50 80 HIS A CA 1
ATOM 589 C C . HIS A 1 80 ? -7.391 6.483 1.963 1.00 93.50 80 HIS A C 1
ATOM 591 O O . HIS A 1 80 ? -7.313 5.788 2.980 1.00 93.50 80 HIS A O 1
ATOM 597 N N . LEU A 1 81 ? -6.377 7.219 1.510 1.00 96.06 81 LEU A N 1
ATOM 598 C CA . LEU A 1 81 ? -5.102 7.328 2.208 1.0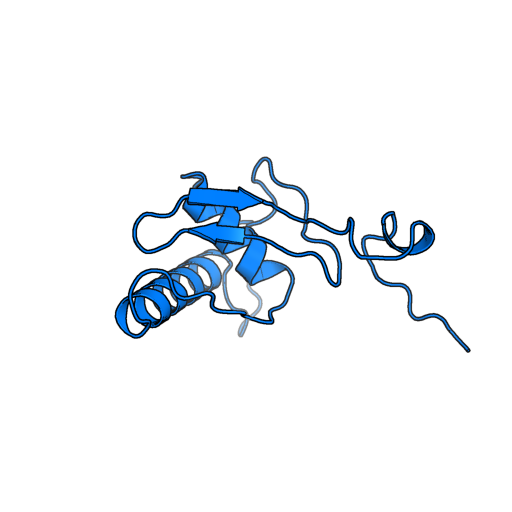0 96.06 81 LEU A CA 1
ATOM 599 C C . LEU A 1 81 ? -5.264 8.248 3.424 1.00 96.06 8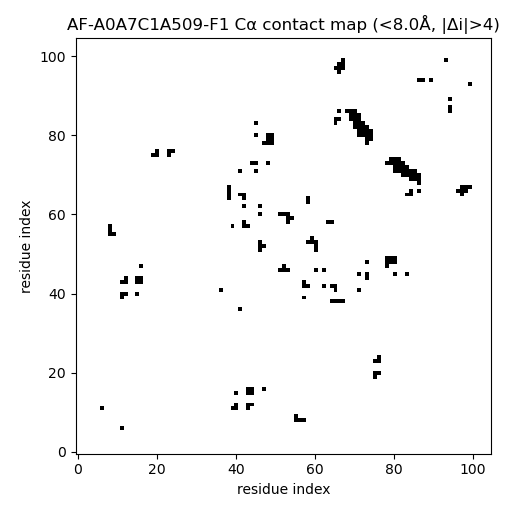1 LEU A C 1
ATOM 601 O O . LEU A 1 81 ? -5.618 9.415 3.279 1.00 96.06 81 LEU A O 1
ATOM 605 N N . ILE A 1 82 ? -5.032 7.720 4.624 1.00 96.62 82 ILE A N 1
ATOM 606 C CA . ILE A 1 82 ? -5.113 8.478 5.883 1.00 96.62 82 ILE A CA 1
ATOM 607 C C . ILE A 1 82 ? -3.727 8.986 6.282 1.00 96.62 82 ILE A C 1
ATOM 609 O O . ILE A 1 82 ? -3.570 10.152 6.627 1.00 96.62 82 ILE A O 1
ATOM 613 N N . ALA A 1 83 ? -2.726 8.110 6.223 1.00 96.31 83 ALA A N 1
ATOM 614 C CA . ALA A 1 83 ? -1.339 8.431 6.529 1.00 96.31 83 ALA A CA 1
ATOM 615 C C . ALA A 1 83 ? -0.419 7.623 5.616 1.00 96.31 83 ALA A C 1
ATOM 617 O O . ALA A 1 83 ? -0.745 6.496 5.237 1.00 96.31 83 ALA A O 1
ATOM 618 N N . PHE A 1 84 ? 0.732 8.186 5.273 1.00 95.75 84 PHE A N 1
ATOM 619 C CA . PHE A 1 84 ? 1.707 7.544 4.406 1.00 95.75 84 PHE A CA 1
ATOM 620 C C . PHE A 1 84 ? 3.106 7.728 4.958 1.00 95.75 84 PHE A C 1
ATOM 622 O O . PHE A 1 84 ? 3.483 8.845 5.305 1.00 95.75 84 PHE A O 1
ATOM 629 N N . ASN A 1 85 ? 3.872 6.639 4.957 1.00 93.88 85 ASN A N 1
ATOM 630 C CA . ASN A 1 85 ? 5.281 6.645 5.325 1.00 93.88 85 ASN A CA 1
ATOM 631 C C . ASN A 1 85 ? 5.564 7.243 6.722 1.00 93.88 85 ASN A C 1
ATOM 633 O O . ASN A 1 85 ? 6.567 7.925 6.920 1.00 93.88 85 ASN A O 1
ATOM 637 N N . ASP A 1 86 ? 4.669 7.010 7.686 1.00 95.06 86 ASP A N 1
ATOM 638 C CA . ASP A 1 86 ? 4.795 7.549 9.039 1.00 95.06 86 ASP A CA 1
ATOM 639 C C . ASP A 1 86 ? 5.857 6.783 9.839 1.00 95.06 86 ASP A C 1
ATOM 641 O O . ASP A 1 86 ? 5.738 5.580 10.086 1.00 95.06 86 ASP A O 1
ATOM 645 N N . VAL A 1 87 ? 6.895 7.501 10.257 1.00 95.00 87 VAL A N 1
ATOM 646 C CA . VAL A 1 87 ? 7.984 7.003 11.105 1.00 95.00 87 VAL A CA 1
ATOM 647 C C . VAL A 1 87 ? 8.058 7.718 12.451 1.00 95.00 87 VAL A C 1
ATOM 649 O O . VAL A 1 87 ? 9.038 7.545 13.169 1.00 95.00 87 VAL A O 1
ATOM 652 N N . GLY A 1 88 ? 7.045 8.500 12.835 1.00 93.62 88 GLY A N 1
ATOM 653 C CA . GLY A 1 88 ? 7.070 9.301 14.066 1.00 93.62 88 GLY A CA 1
ATOM 654 C C . GLY A 1 88 ? 7.237 8.480 15.352 1.00 93.62 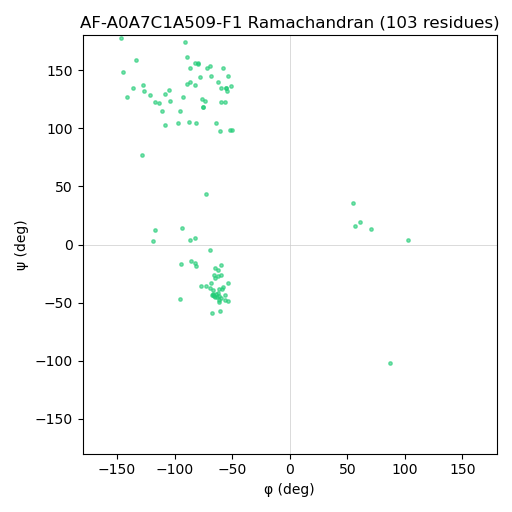88 GLY A C 1
ATOM 655 O O . GLY A 1 88 ? 7.623 9.021 16.384 1.00 93.62 88 GLY A O 1
ATOM 656 N N . HIS A 1 89 ? 6.990 7.170 15.283 1.00 93.31 89 HIS A N 1
ATOM 657 C CA . HIS A 1 89 ? 7.203 6.219 16.374 1.00 93.31 89 HIS A CA 1
ATOM 658 C C . HIS A 1 89 ? 8.658 5.730 16.505 1.00 93.31 89 HIS A C 1
ATOM 660 O O . HIS A 1 89 ? 9.008 5.135 17.523 1.00 93.31 89 HIS A O 1
ATOM 666 N N . LEU A 1 90 ? 9.499 5.927 15.485 1.00 93.06 90 LEU A N 1
ATOM 667 C CA . LEU A 1 90 ? 10.905 5.533 15.521 1.00 93.06 90 LEU A CA 1
ATOM 668 C C . LEU A 1 90 ? 11.739 6.564 16.303 1.00 93.06 90 LEU A C 1
ATOM 670 O O . LEU A 1 90 ? 11.370 7.737 16.349 1.00 93.06 90 LEU A O 1
ATOM 674 N N . PRO A 1 91 ? 12.893 6.175 16.873 1.00 92.12 91 PRO A N 1
ATOM 675 C CA . PRO A 1 91 ? 13.887 7.126 17.370 1.00 92.12 91 PRO A CA 1
ATOM 676 C C . PRO A 1 91 ? 14.291 8.139 16.290 1.00 92.12 91 PRO A C 1
ATOM 678 O O . PRO A 1 91 ? 14.383 7.774 15.114 1.00 92.12 91 PRO A O 1
ATOM 681 N N . LEU A 1 92 ? 14.557 9.393 16.677 1.00 87.62 92 LEU A N 1
ATOM 682 C CA . LEU A 1 92 ? 14.871 10.497 15.752 1.00 87.62 92 LEU A CA 1
ATOM 683 C C . LEU A 1 92 ? 16.025 10.156 14.795 1.00 87.62 92 LEU A C 1
ATOM 685 O O . LEU A 1 92 ? 16.011 10.549 13.631 1.00 87.62 92 LEU A O 1
ATOM 689 N N . GLU A 1 93 ? 16.994 9.367 15.253 1.00 86.31 93 GLU A N 1
ATOM 690 C CA . GLU A 1 93 ? 18.152 8.930 14.472 1.00 86.31 93 GLU A CA 1
ATOM 691 C C . GLU A 1 93 ? 17.760 8.026 13.291 1.00 86.31 93 GLU A C 1
ATOM 693 O O . GLU A 1 93 ? 18.438 7.999 12.261 1.00 86.31 93 GLU A O 1
ATOM 698 N N . LEU A 1 94 ? 16.652 7.290 13.421 1.00 84.00 94 LEU A N 1
ATOM 699 C CA . LEU A 1 94 ? 16.144 6.367 12.404 1.00 84.00 94 LEU A CA 1
ATOM 700 C C . LEU A 1 94 ? 15.090 7.016 11.498 1.00 84.00 94 LEU A C 1
ATOM 702 O O . LEU A 1 94 ? 14.862 6.526 10.394 1.00 84.00 94 LEU A O 1
ATOM 706 N N . GLN A 1 95 ? 14.510 8.148 11.907 1.00 84.25 95 GLN A N 1
ATOM 707 C CA . GLN A 1 95 ? 13.511 8.891 11.129 1.00 84.25 95 GLN A CA 1
ATOM 708 C C . GLN A 1 95 ? 14.074 9.568 9.868 1.00 84.25 95 GLN A C 1
ATOM 710 O O . GLN A 1 95 ? 13.315 10.136 9.097 1.00 84.25 95 GLN A O 1
ATOM 715 N N . HIS A 1 96 ? 15.386 9.528 9.624 1.00 71.94 96 HIS A N 1
ATOM 716 C CA . HIS A 1 96 ? 16.007 10.129 8.434 1.00 71.94 96 HIS A CA 1
ATOM 717 C C . HIS A 1 96 ? 16.738 9.115 7.543 1.00 71.94 96 HIS A C 1
ATOM 719 O O . HIS A 1 96 ? 17.348 9.500 6.544 1.00 71.94 96 HIS A O 1
ATOM 725 N N . SER A 1 97 ? 16.682 7.823 7.883 1.00 62.09 97 SER A N 1
ATOM 726 C CA . SER A 1 97 ? 17.410 6.771 7.170 1.00 62.09 97 SER A CA 1
ATOM 727 C C . SER A 1 97 ? 16.448 5.902 6.347 1.00 62.09 97 SER A C 1
ATOM 729 O O . SER A 1 97 ? 15.791 5.024 6.905 1.00 62.09 97 SER A O 1
ATOM 731 N N . PRO A 1 98 ? 16.366 6.081 5.010 1.00 55.28 98 PRO A N 1
ATOM 732 C CA . PRO A 1 98 ? 15.445 5.314 4.157 1.00 55.28 98 PRO A CA 1
ATOM 733 C C . PRO A 1 98 ? 15.782 3.817 4.115 1.00 55.28 98 PRO A C 1
ATOM 735 O O . PRO A 1 98 ? 14.937 2.981 3.801 1.00 55.28 98 PRO A O 1
ATOM 738 N N . HIS A 1 99 ? 17.017 3.473 4.467 1.00 57.88 99 HIS A N 1
ATOM 739 C CA . HIS A 1 99 ? 17.434 2.126 4.797 1.00 57.88 99 HIS A CA 1
ATOM 740 C C . HIS A 1 99 ? 17.733 2.151 6.287 1.00 57.88 99 HIS A C 1
ATOM 742 O O . HIS A 1 99 ? 18.662 2.849 6.682 1.00 57.88 99 HI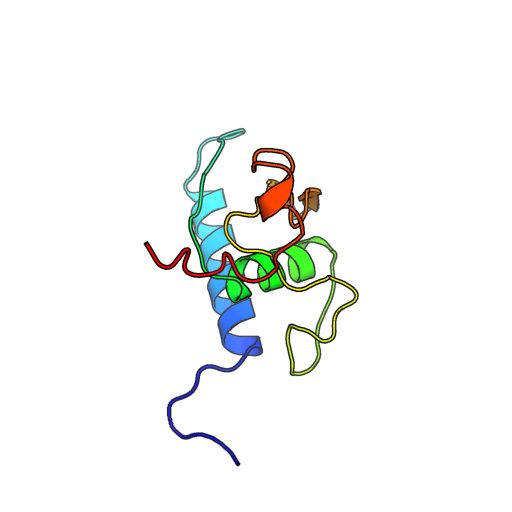S A O 1
ATOM 748 N N . LEU A 1 100 ? 16.970 1.416 7.105 1.00 52.38 100 LEU A N 1
ATOM 749 C CA . LEU A 1 100 ? 17.454 1.020 8.431 1.00 52.38 100 LEU A CA 1
ATOM 750 C C . LEU A 1 100 ? 18.818 0.383 8.182 1.00 52.38 100 LEU A C 1
ATOM 752 O O . LEU A 1 100 ? 18.899 -0.739 7.677 1.00 52.38 100 LEU A O 1
ATOM 756 N N . GLY A 1 101 ? 19.879 1.160 8.395 1.00 40.47 101 GLY A N 1
ATOM 757 C CA . GLY A 1 101 ? 21.233 0.685 8.249 1.00 40.47 101 GLY A CA 1
ATOM 758 C C . GLY A 1 101 ? 21.337 -0.533 9.141 1.00 40.47 101 GLY A C 1
ATOM 759 O O . GLY A 1 101 ? 20.886 -0.499 10.285 1.00 40.47 101 GLY A O 1
ATOM 760 N N . PHE A 1 102 ? 21.891 -1.617 8.609 1.00 40.47 102 PHE A N 1
ATOM 761 C CA . PHE A 1 102 ? 22.478 -2.642 9.449 1.00 40.47 102 PHE A CA 1
ATOM 762 C C . PHE A 1 102 ? 23.412 -1.910 10.415 1.00 40.47 102 PHE A C 1
ATOM 764 O O . PHE A 1 102 ? 24.515 -1.520 10.028 1.00 40.47 102 PHE A O 1
ATOM 771 N N . LEU A 1 103 ? 22.942 -1.656 11.637 1.00 39.09 103 LEU A N 1
ATOM 772 C CA . LEU A 1 103 ? 23.791 -1.284 12.750 1.00 39.09 103 LEU A CA 1
ATOM 773 C C . LEU A 1 103 ? 24.721 -2.481 12.904 1.00 39.09 103 LEU A C 1
ATOM 775 O O . LEU A 1 103 ? 24.329 -3.529 13.411 1.00 39.09 103 LEU A O 1
ATOM 779 N N . ARG A 1 104 ? 25.916 -2.363 12.325 1.00 37.97 104 ARG A N 1
ATOM 780 C CA . ARG A 1 104 ? 27.002 -3.294 12.582 1.00 37.97 104 ARG A CA 1
ATOM 781 C C . ARG A 1 104 ? 27.341 -3.117 14.058 1.00 37.97 104 ARG A C 1
ATOM 783 O O . ARG A 1 104 ? 27.884 -2.080 14.431 1.00 37.97 104 ARG A O 1
ATOM 790 N N . SER A 1 105 ? 26.9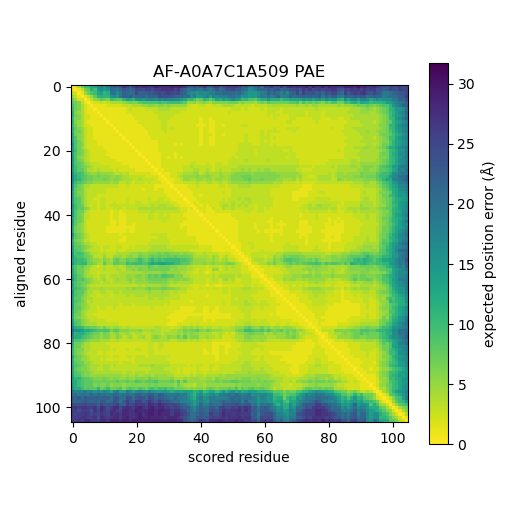20 -4.088 14.863 1.00 38.69 105 SER A N 1
ATOM 791 C CA . SER A 1 105 ? 27.521 -4.403 16.160 1.00 38.69 105 SER A CA 1
ATOM 792 C C . SER A 1 105 ? 29.002 -4.709 15.990 1.00 38.69 105 SER A C 1
ATOM 794 O O . SER A 1 105 ? 29.309 -5.405 14.990 1.00 38.69 105 SER A O 1
#

Radius of gyration: 15.14 Å; Cα contacts (8 Å, |Δi|>4): 106; chains: 1; bounding box: 44×27×38 Å